Protein AF-A0A2W6D618-F1 (afdb_monomer)

Solvent-accessible surface area (backbone atoms only — not comparable to full-atom values): 6774 Å² total; per-residue (Å²): 138,84,83,82,76,78,83,90,78,81,91,81,82,79,75,77,84,66,73,52,72,67,58,51,56,51,50,51,54,52,49,54,51,50,51,53,50,49,53,54,50,49,55,50,52,50,53,52,49,53,51,50,51,54,50,50,51,55,40,49,53,48,42,53,50,44,52,54,52,44,52,52,47,53,53,50,45,55,54,47,29,72,77,36,62,94,47,31,72,60,46,51,53,52,50,52,53,49,48,50,55,45,50,50,50,40,51,51,49,45,55,51,58,65,64,75,112

Nearest PDB structures (foldseek):
  7jg7-assembly1_2  TM=8.265E-01  e=1.176E+00  Mycolicibacterium smegmatis
  7njm-assembly1_Q  TM=8.196E-01  e=1.724E+00  Mycolicibacterium smegmatis MC2 155
  6wnq-assembly1_S  TM=7.768E-01  e=2.693E+00  Escherichia coli

Sequence (117 aa):
MTNIQAYDGLGSTLASFSPSARLMRRTSRQLDQIDARTTVGIAQIESVAELQAVKVDAVAHVGRRAMQDVALLSQVEMQLATATPHASGRLATIADLTAVAMSDVVLETARRIGRCG

Radius of gyration: 37.09 Å; Cα contacts (8 Å, |Δi|>4): 29; chains: 1; bounding box: 63×59×110 Å

pLDDT: mean 87.14, std 15.46, range [40.25, 98.12]

Secondary structure (DSSP, 8-state):
-----------S--------HHHHHHHHHHHHHHHHHHHHHHHHHHHHHHHHHHHHHHHHHHHHHHHHHHHHHHHHHHHHHHH-GGGHHHHHHHHHHHHHHHHHHHHHHHHHHHH--

Mean predicted aligned error: 11.95 Å

Structure (mmCIF, N/CA/C/O backbone):
data_AF-A0A2W6D618-F1
#
_entry.id   AF-A0A2W6D618-F1
#
loop_
_atom_site.group_PDB
_atom_site.id
_atom_site.type_symbol
_atom_site.label_atom_id
_atom_site.label_alt_id
_atom_site.label_comp_id
_atom_site.label_asym_id
_atom_site.label_entity_id
_atom_site.label_seq_id
_atom_site.pdbx_PDB_ins_code
_atom_site.Cartn_x
_atom_site.Cartn_y
_atom_site.Cartn_z
_atom_site.occupancy
_atom_site.B_iso_or_equiv
_atom_site.auth_seq_id
_atom_site.auth_comp_id
_atom_site.auth_asym_id
_atom_site.auth_atom_id
_atom_site.pdbx_PDB_model_num
ATOM 1 N N . MET A 1 1 ? 31.694 49.168 -79.817 1.00 40.2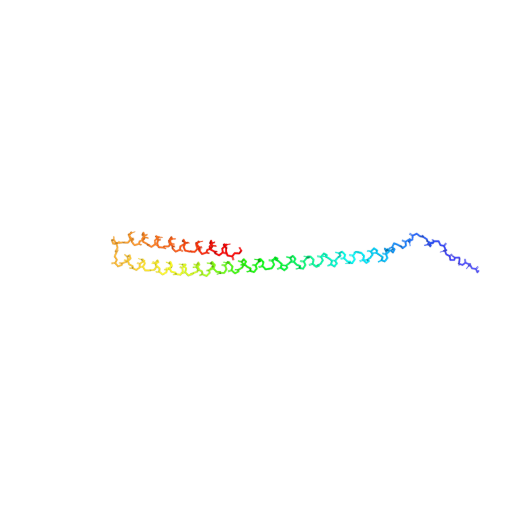5 1 MET A N 1
ATOM 2 C CA . MET A 1 1 ? 31.680 47.698 -79.660 1.00 40.25 1 MET A CA 1
ATOM 3 C C . MET A 1 1 ? 32.526 47.376 -78.440 1.00 40.25 1 MET A C 1
ATOM 5 O O . MET A 1 1 ? 33.744 47.366 -78.538 1.00 40.25 1 MET A O 1
ATOM 9 N N . THR A 1 2 ? 31.899 47.276 -77.270 1.00 46.78 2 THR A N 1
ATOM 10 C CA . THR A 1 2 ? 32.588 47.136 -75.978 1.00 46.78 2 THR A CA 1
ATOM 11 C C . THR A 1 2 ? 32.613 45.661 -75.596 1.00 46.78 2 THR A C 1
ATOM 13 O O . THR A 1 2 ? 31.569 45.026 -75.484 1.00 46.78 2 THR A O 1
ATOM 16 N N . ASN A 1 3 ? 33.820 45.117 -75.483 1.00 48.09 3 ASN A N 1
ATOM 17 C CA . ASN A 1 3 ? 34.105 43.716 -75.211 1.00 48.09 3 ASN A CA 1
ATOM 18 C C . ASN A 1 3 ? 33.915 43.451 -73.705 1.00 48.09 3 ASN A C 1
ATOM 20 O O . ASN A 1 3 ? 34.669 43.986 -72.893 1.00 48.09 3 ASN A O 1
ATOM 24 N N . ILE A 1 4 ? 32.882 42.693 -73.326 1.00 58.50 4 ILE A N 1
ATOM 25 C CA . ILE A 1 4 ? 32.660 42.257 -71.941 1.00 58.50 4 ILE A CA 1
ATOM 26 C C . ILE A 1 4 ? 33.564 41.046 -71.704 1.00 58.50 4 ILE A C 1
ATOM 28 O O . ILE A 1 4 ? 33.255 39.931 -72.118 1.00 58.50 4 ILE A O 1
ATOM 32 N N . GLN A 1 5 ? 34.706 41.283 -71.059 1.00 58.38 5 GLN A N 1
ATOM 33 C CA . GLN A 1 5 ? 35.554 40.223 -70.526 1.00 58.38 5 GLN A CA 1
ATOM 34 C C . GLN A 1 5 ? 34.842 39.575 -69.336 1.00 58.38 5 GLN A C 1
ATOM 36 O O . GLN A 1 5 ? 34.560 40.232 -68.333 1.00 58.38 5 GLN A O 1
ATOM 41 N N . ALA A 1 6 ? 34.536 38.284 -69.464 1.00 55.47 6 ALA A N 1
ATOM 42 C CA . ALA A 1 6 ? 34.063 37.467 -68.358 1.00 55.47 6 ALA A CA 1
ATOM 43 C C . ALA A 1 6 ? 35.156 37.398 -67.281 1.00 55.47 6 ALA A C 1
ATOM 45 O O . ALA A 1 6 ? 36.311 37.078 -67.562 1.00 55.47 6 ALA A O 1
ATOM 46 N N . TYR A 1 7 ? 34.779 37.749 -66.057 1.00 52.50 7 TYR A N 1
ATOM 47 C CA . TYR A 1 7 ? 35.633 37.740 -64.879 1.00 52.50 7 TYR A CA 1
ATOM 48 C C . TYR A 1 7 ? 35.906 36.287 -64.456 1.00 52.50 7 TYR A C 1
ATOM 50 O O . TYR A 1 7 ? 35.114 35.680 -63.737 1.00 52.50 7 TYR A O 1
ATOM 58 N N . ASP A 1 8 ? 37.009 35.718 -64.942 1.00 54.50 8 ASP A N 1
ATOM 59 C CA . ASP A 1 8 ? 37.504 34.384 -64.579 1.00 54.50 8 ASP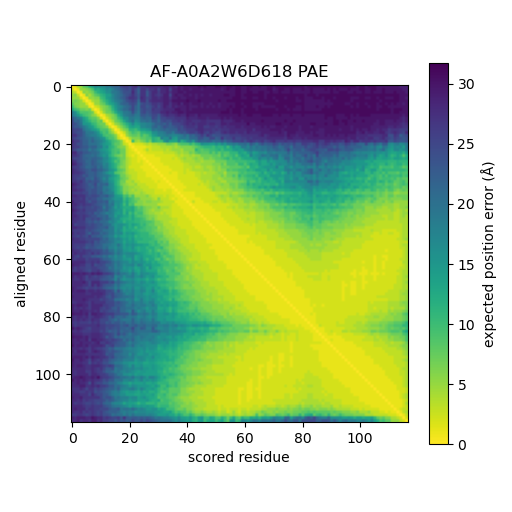 A CA 1
ATOM 60 C C . ASP A 1 8 ? 38.346 34.467 -63.298 1.00 54.50 8 ASP A C 1
ATOM 62 O O . ASP A 1 8 ? 39.575 34.419 -63.302 1.00 54.50 8 ASP A O 1
ATOM 66 N N . GLY A 1 9 ? 37.670 34.731 -62.183 1.00 55.34 9 GLY A N 1
ATOM 67 C CA . GLY A 1 9 ? 38.340 35.065 -60.934 1.00 55.34 9 GLY A CA 1
ATOM 68 C C . GLY A 1 9 ? 37.542 34.665 -59.712 1.00 55.34 9 GLY A C 1
ATOM 69 O O . GLY A 1 9 ? 37.239 35.534 -58.909 1.00 55.34 9 GLY A O 1
ATOM 70 N N . LEU A 1 10 ? 37.172 33.384 -59.583 1.00 51.81 10 LEU A N 1
ATOM 71 C CA . LEU A 1 10 ? 36.766 32.770 -58.300 1.00 51.81 10 LEU A CA 1
ATOM 72 C C . LEU A 1 10 ? 36.672 31.229 -58.344 1.00 51.81 10 LEU A C 1
ATOM 74 O O . LEU A 1 10 ? 35.956 30.613 -57.559 1.00 51.81 10 LEU A O 1
ATOM 78 N N . GLY A 1 11 ? 37.413 30.571 -59.236 1.00 52.66 11 GLY A N 1
ATOM 79 C CA . GLY A 1 11 ? 37.567 29.117 -59.208 1.00 52.66 11 GLY A CA 1
ATOM 80 C C . GLY A 1 11 ? 38.869 28.731 -58.513 1.00 52.66 11 GLY A C 1
ATOM 81 O O . GLY A 1 11 ? 39.900 28.760 -59.170 1.00 52.66 11 GLY A O 1
ATOM 82 N N . SER A 1 12 ? 38.860 28.399 -57.212 1.00 55.09 12 SER A N 1
ATOM 83 C CA . SER A 1 12 ? 39.796 27.391 -56.636 1.00 55.09 12 SER A CA 1
ATOM 84 C C . SER A 1 12 ? 39.797 27.209 -55.107 1.00 55.09 12 SER A C 1
ATOM 86 O O . SER A 1 12 ? 40.522 26.337 -54.638 1.00 55.09 12 SER A O 1
ATOM 88 N N . THR A 1 13 ? 39.009 27.920 -54.292 1.00 55.03 13 THR A N 1
ATOM 89 C CA . THR A 1 13 ? 39.106 27.779 -52.812 1.00 55.03 13 THR A CA 1
ATOM 90 C C . THR A 1 13 ? 37.854 27.291 -52.092 1.00 55.03 13 THR A C 1
ATOM 92 O O . THR A 1 13 ? 37.760 27.403 -50.874 1.00 55.03 13 THR A O 1
ATOM 95 N N . LEU A 1 14 ? 36.938 26.620 -52.790 1.00 54.88 14 LEU A N 1
ATOM 96 C CA . LEU A 1 14 ? 36.041 25.665 -52.135 1.00 54.88 14 LEU A CA 1
ATOM 97 C C . LEU A 1 14 ? 36.577 24.263 -52.399 1.00 54.88 14 LEU A C 1
ATOM 99 O O . LEU A 1 14 ? 36.026 23.501 -53.191 1.00 54.88 14 LEU A O 1
ATOM 103 N N . ALA A 1 15 ? 37.706 23.947 -51.757 1.00 55.69 15 ALA A N 1
ATOM 104 C CA . ALA A 1 15 ? 38.147 22.572 -51.609 1.00 55.69 15 ALA A CA 1
ATOM 105 C C . ALA A 1 15 ? 36.969 21.792 -51.019 1.00 55.69 15 ALA A C 1
ATOM 107 O O . ALA A 1 15 ? 36.586 21.986 -49.865 1.00 55.69 15 ALA A O 1
ATOM 108 N N . SER A 1 16 ? 36.338 20.980 -51.865 1.00 57.06 16 SER A N 1
ATOM 109 C CA . SER A 1 16 ? 35.260 20.091 -51.478 1.00 57.06 16 SER A CA 1
ATOM 110 C C . SER A 1 16 ? 35.803 19.181 -50.383 1.00 57.06 16 SER A C 1
ATOM 112 O O . SER A 1 16 ? 36.554 18.243 -50.651 1.00 57.06 16 SER A O 1
ATOM 114 N N . PHE A 1 17 ? 35.454 19.474 -49.132 1.00 57.72 17 PHE A N 1
ATOM 115 C CA . PHE A 1 17 ? 35.582 18.526 -48.038 1.00 57.72 17 PHE A CA 1
ATOM 116 C C . PHE A 1 17 ? 34.550 17.426 -48.292 1.00 57.72 17 PHE A C 1
ATOM 118 O O . PHE A 1 17 ? 33.486 17.398 -47.685 1.00 57.72 17 PHE A O 1
ATOM 125 N N . SER A 1 18 ? 34.840 16.546 -49.250 1.00 64.44 18 SER A N 1
ATOM 126 C CA . SER A 1 18 ? 34.129 15.290 -49.414 1.00 64.44 18 SER A CA 1
ATOM 127 C C . SER A 1 18 ? 34.758 14.310 -48.424 1.00 64.44 18 SER A C 1
ATOM 129 O O . SER A 1 18 ? 35.880 13.842 -48.652 1.00 64.44 18 SER A O 1
ATOM 131 N N . PRO A 1 19 ? 34.122 14.041 -47.270 1.00 63.22 19 PRO A N 1
ATOM 132 C CA . PRO A 1 19 ? 34.620 13.036 -46.348 1.00 63.22 19 PRO A CA 1
ATOM 133 C C . PRO A 1 19 ? 34.745 11.717 -47.103 1.00 63.22 19 PRO A C 1
ATOM 135 O O . PRO A 1 19 ? 33.788 11.230 -47.701 1.00 63.22 19 PRO A O 1
ATOM 138 N N . SER A 1 20 ? 35.953 11.152 -47.100 1.00 79.12 20 SER A N 1
ATOM 139 C CA . SER A 1 20 ? 36.242 9.909 -47.815 1.00 79.12 20 SER A CA 1
ATOM 140 C C . SER A 1 20 ? 35.170 8.843 -47.527 1.00 79.12 20 SER A C 1
ATOM 142 O O . SER A 1 20 ? 34.784 8.643 -46.377 1.00 79.12 20 SER A O 1
ATOM 144 N N . ALA A 1 21 ? 34.691 8.127 -48.552 1.00 77.25 21 ALA A N 1
ATOM 145 C CA . ALA A 1 21 ? 33.589 7.157 -48.427 1.00 77.25 21 ALA A CA 1
ATOM 146 C C . ALA A 1 21 ? 33.803 6.100 -47.317 1.00 77.25 21 ALA A C 1
ATOM 148 O O . ALA A 1 21 ? 32.852 5.548 -46.765 1.00 77.25 21 ALA A O 1
ATOM 149 N N . ARG A 1 22 ? 35.067 5.837 -46.956 1.00 75.81 22 ARG A N 1
ATOM 150 C CA . ARG A 1 22 ? 35.458 4.984 -45.825 1.00 75.81 22 ARG A CA 1
ATOM 151 C C . ARG A 1 22 ? 35.122 5.596 -44.463 1.00 75.81 22 ARG A C 1
ATOM 153 O O . ARG A 1 22 ? 34.659 4.868 -43.590 1.00 75.81 22 ARG A O 1
ATOM 160 N N . LEU A 1 23 ? 35.340 6.900 -44.289 1.00 84.81 23 LEU A N 1
ATOM 161 C CA . LEU A 1 23 ? 34.965 7.628 -43.077 1.00 84.81 23 LEU A CA 1
ATOM 162 C C . LEU A 1 23 ? 33.445 7.613 -42.904 1.00 84.81 23 LEU A C 1
ATOM 164 O O . LEU A 1 23 ? 32.973 7.234 -41.842 1.00 84.81 23 LEU A O 1
ATOM 168 N N . MET A 1 24 ? 32.695 7.889 -43.974 1.00 83.75 24 MET A N 1
ATOM 169 C CA . MET A 1 24 ? 31.229 7.830 -43.961 1.00 83.75 24 MET A CA 1
ATOM 170 C C . MET A 1 24 ? 30.701 6.453 -43.543 1.00 83.75 24 MET A C 1
ATOM 172 O O . MET A 1 24 ? 29.916 6.358 -42.606 1.00 83.75 24 MET A O 1
ATOM 176 N N . ARG A 1 25 ? 31.205 5.363 -44.143 1.00 83.44 25 ARG A N 1
ATOM 177 C CA . ARG A 1 25 ? 30.811 3.995 -43.749 1.00 83.44 25 ARG A CA 1
ATOM 178 C C . ARG A 1 25 ? 31.173 3.657 -42.302 1.00 83.44 25 ARG A C 1
ATOM 180 O O . ARG A 1 25 ? 30.445 2.911 -41.652 1.00 83.44 25 ARG A O 1
ATOM 187 N N . ARG A 1 26 ? 32.308 4.156 -41.803 1.00 85.06 26 ARG A N 1
ATOM 188 C CA . ARG A 1 26 ? 32.728 3.948 -40.411 1.00 85.06 26 ARG A CA 1
ATOM 189 C C . ARG A 1 26 ? 31.800 4.682 -39.447 1.00 85.06 26 ARG A C 1
ATOM 191 O O . ARG A 1 26 ? 31.378 4.070 -38.472 1.00 85.06 26 ARG A O 1
ATOM 198 N N . THR A 1 27 ? 31.453 5.930 -39.751 1.00 87.81 27 THR A N 1
ATOM 199 C CA . THR A 1 27 ? 30.508 6.726 -38.964 1.00 87.81 27 THR A CA 1
ATOM 200 C C . THR A 1 27 ? 29.122 6.088 -38.955 1.00 87.81 27 THR A C 1
ATOM 202 O O . THR A 1 27 ? 28.567 5.919 -37.878 1.00 87.81 27 THR A O 1
ATOM 205 N N . SER A 1 28 ? 28.600 5.637 -40.104 1.00 87.62 28 SER A N 1
ATOM 206 C CA . SER A 1 28 ? 27.305 4.939 -40.161 1.00 87.62 28 SER A CA 1
ATOM 207 C C . SER A 1 28 ? 27.273 3.711 -39.251 1.00 87.62 28 SER A C 1
ATOM 209 O O . SER A 1 28 ? 26.389 3.603 -38.418 1.00 87.62 28 SER A O 1
ATOM 211 N N . ARG A 1 29 ? 28.300 2.849 -39.297 1.00 89.19 29 ARG A N 1
ATOM 212 C CA . ARG A 1 29 ? 28.378 1.675 -38.404 1.00 89.19 29 ARG A CA 1
ATOM 213 C C . ARG A 1 29 ? 28.449 2.044 -36.922 1.00 89.19 29 ARG A C 1
ATOM 215 O O . ARG A 1 29 ? 27.962 1.292 -36.085 1.00 89.19 29 ARG A O 1
ATOM 222 N N . GLN A 1 30 ? 29.108 3.153 -36.586 1.00 89.62 30 GLN A N 1
ATOM 223 C CA . GLN A 1 30 ? 29.172 3.634 -35.205 1.00 89.62 30 GLN A CA 1
ATOM 224 C C . GLN A 1 30 ? 27.816 4.157 -34.732 1.00 89.62 30 GLN A C 1
ATOM 226 O O . GLN A 1 30 ? 27.446 3.881 -33.596 1.00 89.62 30 GLN A O 1
ATOM 231 N N . LEU A 1 31 ? 27.077 4.857 -35.596 1.00 89.62 31 LEU A N 1
ATOM 232 C CA . LEU A 1 31 ? 25.709 5.289 -35.314 1.00 89.62 31 LEU A CA 1
ATOM 233 C C . LEU A 1 31 ? 24.780 4.080 -35.152 1.00 89.62 31 LEU A C 1
ATOM 235 O O . LEU A 1 31 ? 24.155 3.963 -34.107 1.00 89.62 31 LEU A O 1
ATOM 239 N N . ASP A 1 32 ? 24.820 3.113 -36.076 1.00 91.56 32 ASP A N 1
ATOM 240 C CA . ASP A 1 32 ? 24.036 1.870 -35.981 1.00 91.56 32 ASP A CA 1
ATOM 241 C C . ASP A 1 32 ? 24.320 1.120 -34.664 1.00 91.56 32 ASP A C 1
ATOM 243 O O . ASP A 1 32 ? 23.423 0.573 -34.021 1.00 91.56 32 ASP A O 1
ATOM 247 N N . GLN A 1 33 ? 25.584 1.103 -34.224 1.00 91.81 33 GLN A N 1
ATOM 248 C CA . GLN A 1 33 ? 25.975 0.483 -32.959 1.00 91.81 33 GLN A CA 1
ATOM 249 C C . GLN A 1 33 ? 25.448 1.252 -31.737 1.00 91.81 33 GLN A C 1
ATOM 251 O O . GLN A 1 33 ? 25.086 0.628 -30.736 1.00 91.81 33 GLN A O 1
ATOM 256 N N . ILE A 1 34 ? 25.434 2.585 -31.786 1.00 90.75 34 ILE A N 1
ATOM 257 C CA . ILE A 1 34 ? 24.880 3.429 -30.720 1.00 90.75 34 ILE A CA 1
ATOM 258 C C . ILE A 1 34 ? 23.363 3.255 -30.653 1.00 90.75 34 ILE A C 1
ATOM 260 O O . ILE A 1 34 ? 22.836 3.064 -29.557 1.00 90.75 34 ILE A O 1
ATOM 264 N N . ASP A 1 35 ? 22.679 3.235 -31.793 1.00 92.75 35 ASP A N 1
ATOM 265 C CA . ASP A 1 35 ? 21.231 3.037 -31.875 1.00 92.75 35 ASP A CA 1
ATOM 266 C C . ASP A 1 35 ? 20.835 1.658 -31.340 1.00 92.75 35 ASP A C 1
ATOM 268 O O . ASP A 1 35 ? 19.929 1.544 -30.510 1.00 92.75 35 ASP A O 1
ATOM 272 N N . ALA A 1 36 ? 21.577 0.609 -31.711 1.00 89.62 36 ALA A N 1
ATOM 273 C CA . ALA A 1 36 ? 21.367 -0.734 -31.176 1.00 89.62 36 ALA A CA 1
ATOM 274 C C . ALA A 1 36 ? 21.562 -0.791 -29.649 1.00 89.62 36 ALA A C 1
ATOM 276 O O . ALA A 1 36 ? 20.744 -1.375 -28.938 1.00 89.62 36 ALA A O 1
ATOM 277 N N . ARG A 1 37 ? 22.617 -0.155 -29.117 1.00 90.56 37 ARG A N 1
ATOM 278 C CA . ARG A 1 37 ? 22.855 -0.078 -27.662 1.00 90.56 37 ARG A CA 1
ATOM 279 C C . ARG A 1 37 ? 21.770 0.714 -26.940 1.00 90.56 37 ARG A C 1
ATOM 281 O O . ARG A 1 37 ? 21.348 0.306 -25.864 1.00 90.56 37 ARG A O 1
ATOM 288 N N . THR A 1 38 ? 21.321 1.814 -27.533 1.00 91.31 38 THR A N 1
ATOM 289 C CA . THR A 1 38 ? 20.258 2.662 -26.983 1.00 91.31 38 THR A CA 1
ATOM 290 C C . THR A 1 38 ? 18.940 1.903 -26.946 1.00 91.31 38 THR A C 1
ATOM 292 O O . THR A 1 38 ? 18.275 1.905 -25.919 1.00 91.31 38 THR A O 1
ATOM 295 N N . THR A 1 39 ? 18.611 1.166 -28.009 1.00 91.00 39 THR A N 1
ATOM 296 C CA . THR A 1 39 ? 17.408 0.321 -28.076 1.00 91.00 39 THR A CA 1
ATOM 297 C C . THR A 1 39 ? 17.404 -0.731 -26.966 1.00 91.00 39 THR A C 1
ATOM 299 O O . THR A 1 39 ? 16.412 -0.880 -26.258 1.00 91.00 39 THR A O 1
ATOM 302 N N . VAL A 1 40 ? 18.532 -1.419 -26.751 1.00 92.31 40 VAL A N 1
ATOM 303 C CA . VAL A 1 40 ? 18.669 -2.385 -25.645 1.00 92.31 40 VAL A CA 1
ATOM 304 C C . VAL A 1 40 ? 18.573 -1.692 -24.282 1.00 92.31 40 VAL A C 1
ATOM 306 O O . VAL A 1 40 ? 17.923 -2.213 -23.380 1.00 92.31 40 VAL A O 1
ATOM 309 N N . GLY A 1 41 ? 19.185 -0.515 -24.128 1.00 92.19 41 GLY A N 1
ATOM 310 C CA . GLY A 1 41 ? 19.113 0.269 -22.894 1.00 92.19 41 GLY A CA 1
ATOM 311 C C . GLY A 1 41 ? 17.688 0.716 -22.556 1.00 92.19 41 GLY A C 1
ATOM 312 O O . GLY A 1 41 ? 17.265 0.578 -21.412 1.00 92.19 41 GLY A O 1
ATOM 313 N N . ILE A 1 42 ? 16.928 1.185 -23.548 1.00 93.69 42 ILE A N 1
ATOM 314 C CA . ILE A 1 42 ? 15.515 1.558 -23.393 1.00 93.69 42 ILE A CA 1
ATOM 315 C C . ILE A 1 42 ? 14.693 0.336 -22.983 1.00 93.69 42 ILE A C 1
ATOM 317 O O . ILE A 1 42 ? 13.994 0.400 -21.977 1.00 93.69 42 ILE A O 1
ATOM 321 N N . ALA A 1 43 ? 14.852 -0.796 -23.676 1.00 91.56 43 ALA A N 1
ATOM 322 C CA . ALA A 1 43 ? 14.131 -2.026 -23.347 1.00 91.56 43 ALA A CA 1
ATOM 323 C C . ALA A 1 43 ? 14.413 -2.512 -21.910 1.00 91.56 43 ALA A C 1
ATOM 325 O O . ALA A 1 43 ? 13.516 -2.999 -21.223 1.00 91.56 43 ALA A O 1
ATOM 326 N N . GLN A 1 44 ? 15.648 -2.351 -21.420 1.00 94.06 44 GLN A N 1
ATOM 327 C CA . GLN A 1 44 ? 15.990 -2.660 -20.028 1.00 94.06 44 GLN A CA 1
ATOM 328 C C . GLN A 1 44 ? 15.311 -1.710 -19.036 1.00 94.06 44 GLN A C 1
ATOM 330 O O . GLN A 1 44 ? 14.790 -2.166 -18.019 1.00 94.06 44 GLN A O 1
ATOM 335 N N . ILE A 1 45 ? 15.300 -0.405 -19.318 1.00 94.25 45 ILE A N 1
ATOM 336 C CA . ILE A 1 45 ? 14.642 0.593 -18.463 1.00 94.25 45 ILE A CA 1
ATOM 337 C C . ILE A 1 45 ? 13.136 0.336 -18.405 1.00 94.25 45 ILE A C 1
ATOM 339 O O . ILE A 1 45 ? 12.569 0.338 -17.314 1.00 94.25 45 ILE A O 1
ATOM 343 N N . GLU A 1 46 ? 12.503 0.080 -19.550 1.00 94.38 46 GLU A N 1
ATOM 344 C CA . GLU A 1 46 ? 11.077 -0.245 -19.638 1.00 94.38 46 GLU A CA 1
ATOM 345 C C . GLU A 1 46 ? 10.744 -1.499 -18.832 1.00 94.38 46 GLU A C 1
ATOM 347 O O . GLU A 1 46 ? 9.834 -1.469 -18.008 1.00 94.38 46 GLU A O 1
ATOM 352 N N . SER A 1 47 ? 11.541 -2.563 -18.976 1.00 92.44 47 SER A N 1
ATOM 353 C CA . SER A 1 47 ? 11.355 -3.797 -18.209 1.00 92.44 47 SER A CA 1
ATOM 354 C C . SER A 1 47 ? 11.453 -3.567 -16.697 1.00 92.44 47 SER A C 1
ATOM 356 O O . SER A 1 47 ? 10.622 -4.067 -15.936 1.00 92.44 47 SER A O 1
ATOM 358 N N . VAL A 1 48 ? 12.435 -2.782 -16.240 1.00 93.19 48 VAL A N 1
ATOM 359 C CA . VAL A 1 48 ? 12.566 -2.440 -14.816 1.00 93.19 48 VAL A CA 1
ATOM 360 C C . VAL A 1 48 ? 11.388 -1.584 -14.353 1.00 93.19 48 VAL A C 1
ATOM 362 O O . VAL A 1 48 ? 10.853 -1.832 -13.274 1.00 93.19 48 VAL A O 1
ATOM 365 N N . ALA A 1 49 ? 10.970 -0.600 -15.149 1.00 93.50 49 ALA A N 1
ATOM 366 C CA . ALA A 1 49 ? 9.852 0.279 -14.823 1.00 93.50 49 ALA A CA 1
ATOM 367 C C . ALA A 1 49 ? 8.533 -0.494 -14.704 1.00 93.50 49 ALA A C 1
ATOM 369 O O . ALA A 1 49 ? 7.796 -0.286 -13.741 1.00 93.50 49 ALA A O 1
ATOM 370 N N . GLU A 1 50 ? 8.269 -1.425 -15.621 1.00 93.94 50 GLU A N 1
ATOM 371 C CA . GLU A 1 50 ? 7.096 -2.299 -15.580 1.00 93.94 50 GLU A CA 1
ATOM 372 C C . GLU A 1 50 ? 7.104 -3.175 -14.322 1.00 93.94 50 GLU A C 1
ATOM 374 O O . GLU A 1 50 ? 6.106 -3.248 -13.603 1.00 93.94 50 GLU A O 1
ATOM 379 N N . LEU A 1 51 ? 8.263 -3.746 -13.974 1.00 94.12 51 LEU A N 1
ATOM 380 C CA . LEU A 1 51 ? 8.427 -4.482 -12.722 1.00 94.12 51 LEU A CA 1
ATOM 381 C C . LEU A 1 51 ? 8.094 -3.605 -11.511 1.00 94.12 51 LEU A C 1
ATOM 383 O O . LEU A 1 51 ? 7.339 -4.028 -10.639 1.00 94.12 51 LEU A O 1
ATOM 387 N N . GLN A 1 52 ? 8.625 -2.381 -11.444 1.00 93.44 52 GLN A N 1
ATOM 388 C CA . GLN A 1 52 ? 8.341 -1.468 -10.332 1.00 93.44 52 GLN A CA 1
ATOM 389 C C . GLN A 1 52 ? 6.864 -1.059 -10.273 1.00 93.44 52 GLN A C 1
ATOM 391 O O . GLN A 1 52 ? 6.305 -1.011 -9.178 1.00 93.44 52 GLN A O 1
ATOM 396 N N . ALA A 1 53 ? 6.214 -0.824 -11.415 1.00 94.94 53 ALA A N 1
ATOM 397 C CA . ALA A 1 53 ? 4.786 -0.512 -11.474 1.00 94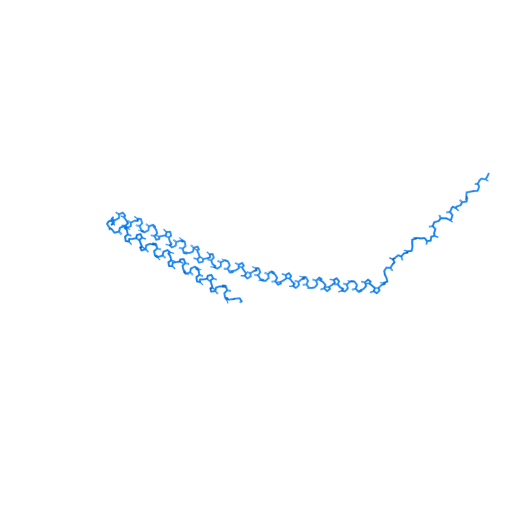.94 53 ALA A CA 1
ATOM 398 C C . ALA A 1 53 ? 3.944 -1.647 -10.871 1.00 94.94 53 ALA A C 1
ATOM 400 O O . ALA A 1 53 ? 3.145 -1.410 -9.964 1.00 94.94 53 ALA A O 1
ATOM 401 N N . VAL A 1 54 ? 4.216 -2.895 -11.263 1.00 94.75 54 VAL A N 1
ATOM 402 C CA . VAL A 1 54 ? 3.535 -4.075 -10.705 1.00 94.75 54 VAL A CA 1
ATOM 403 C C . VAL A 1 54 ? 3.780 -4.209 -9.197 1.00 94.75 54 VAL A C 1
ATOM 405 O O . VAL A 1 54 ? 2.857 -4.531 -8.442 1.00 94.75 54 VAL A O 1
ATOM 408 N N . LYS A 1 55 ? 5.004 -3.932 -8.721 1.00 94.50 55 LYS A N 1
ATOM 409 C CA . LYS A 1 55 ? 5.313 -3.942 -7.280 1.00 94.50 55 LYS A CA 1
ATOM 410 C C . LYS A 1 55 ? 4.470 -2.916 -6.516 1.00 94.50 55 LYS A C 1
ATOM 412 O O . LYS A 1 55 ? 3.937 -3.241 -5.453 1.00 94.50 55 LYS A O 1
ATOM 417 N N . VAL A 1 56 ? 4.329 -1.704 -7.055 1.00 95.50 56 VAL A N 1
ATOM 418 C CA . VAL A 1 56 ? 3.499 -0.641 -6.465 1.00 95.50 56 VAL A CA 1
ATOM 419 C C . VAL A 1 56 ? 2.028 -1.047 -6.446 1.00 95.50 56 VAL A C 1
ATOM 421 O O . VAL A 1 56 ? 1.388 -0.923 -5.402 1.00 95.50 56 VAL A O 1
ATOM 424 N N . ASP A 1 57 ? 1.505 -1.596 -7.541 1.00 96.50 57 ASP A N 1
ATOM 425 C CA . ASP A 1 57 ? 0.104 -2.020 -7.634 1.00 96.50 57 ASP A CA 1
ATOM 426 C C . ASP A 1 57 ? -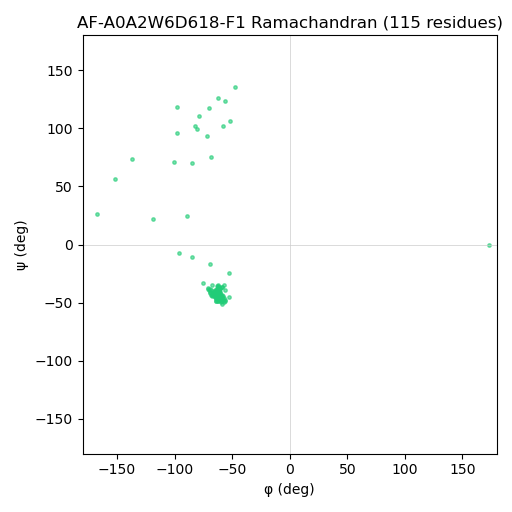0.248 -3.104 -6.614 1.00 96.50 57 ASP A C 1
ATOM 428 O O . ASP A 1 57 ? -1.304 -3.054 -5.975 1.00 96.50 57 ASP A O 1
ATOM 432 N N . ALA A 1 58 ? 0.656 -4.062 -6.405 1.00 94.62 58 ALA A N 1
ATOM 433 C CA . ALA A 1 58 ? 0.479 -5.116 -5.416 1.00 94.62 58 ALA A CA 1
ATOM 434 C C . ALA A 1 58 ? 0.461 -4.566 -3.976 1.00 94.62 58 ALA A C 1
ATOM 436 O O . ALA A 1 58 ? -0.423 -4.923 -3.191 1.00 94.62 58 ALA A O 1
ATOM 437 N N . VAL A 1 59 ? 1.372 -3.647 -3.629 1.00 96.25 59 VAL A N 1
ATOM 438 C CA . VAL A 1 59 ? 1.359 -2.976 -2.314 1.00 96.25 59 VAL A CA 1
ATOM 439 C C . VAL A 1 59 ? 0.099 -2.125 -2.149 1.00 96.25 59 VAL A C 1
ATOM 441 O O . VAL A 1 59 ? -0.551 -2.183 -1.104 1.00 96.25 59 VAL A O 1
ATOM 444 N N . ALA A 1 60 ? -0.298 -1.384 -3.185 1.00 97.00 60 ALA A N 1
ATOM 445 C CA . ALA A 1 60 ? -1.504 -0.566 -3.175 1.00 97.00 60 ALA A CA 1
ATOM 446 C C . ALA A 1 60 ? -2.772 -1.413 -3.004 1.00 97.00 60 ALA A C 1
ATOM 448 O O . ALA A 1 60 ? -3.690 -1.013 -2.288 1.00 97.00 60 ALA A O 1
ATOM 449 N N . HIS A 1 61 ? -2.837 -2.597 -3.617 1.00 97.56 61 HIS A N 1
ATOM 450 C CA . HIS A 1 61 ? -3.953 -3.522 -3.439 1.00 97.56 61 HIS A CA 1
ATOM 451 C C . HIS A 1 61 ? -4.123 -3.932 -1.970 1.00 97.56 61 HIS A C 1
ATOM 453 O O . HIS A 1 61 ? -5.214 -3.767 -1.418 1.00 97.56 61 HIS A O 1
ATOM 459 N N . VAL A 1 62 ? -3.047 -4.390 -1.322 1.00 97.44 62 VAL A N 1
ATOM 460 C CA . VAL A 1 62 ? -3.086 -4.794 0.094 1.00 97.44 62 VAL A CA 1
ATOM 461 C C . VAL A 1 62 ? -3.339 -3.594 1.008 1.00 97.44 62 VAL A C 1
ATOM 463 O O . VAL A 1 62 ? -4.163 -3.683 1.915 1.00 97.44 62 VAL A O 1
ATOM 466 N N . GLY A 1 63 ? -2.718 -2.445 0.730 1.00 97.62 63 GLY A N 1
ATOM 467 C CA . GLY A 1 63 ? -2.945 -1.204 1.473 1.00 97.62 63 GLY A CA 1
ATOM 468 C C . GLY A 1 63 ? -4.401 -0.733 1.417 1.00 97.62 63 GLY A C 1
ATOM 469 O O . GLY A 1 63 ? -4.985 -0.413 2.449 1.00 97.62 63 GLY A O 1
ATOM 470 N N . ARG A 1 64 ? -5.037 -0.759 0.237 1.00 98.12 64 ARG A N 1
ATOM 471 C CA . ARG A 1 64 ? -6.471 -0.441 0.102 1.00 98.12 64 ARG A CA 1
ATOM 472 C C . ARG A 1 64 ? -7.343 -1.389 0.912 1.00 98.12 64 ARG A C 1
ATOM 474 O O . ARG A 1 64 ? -8.287 -0.929 1.549 1.00 98.12 64 ARG A O 1
ATOM 481 N N . ARG A 1 65 ? -7.035 -2.689 0.899 1.00 97.88 65 ARG A N 1
ATOM 482 C CA . ARG A 1 65 ? -7.785 -3.672 1.684 1.00 97.88 65 ARG A CA 1
ATOM 483 C C . ARG A 1 65 ? -7.645 -3.410 3.185 1.00 97.88 65 ARG A C 1
ATOM 485 O O . ARG A 1 65 ? -8.657 -3.344 3.872 1.00 97.88 65 ARG A O 1
ATOM 492 N N . ALA A 1 66 ? -6.423 -3.173 3.661 1.00 97.81 66 ALA A N 1
ATOM 493 C CA . ALA A 1 66 ? -6.163 -2.824 5.055 1.00 97.81 66 ALA A CA 1
ATOM 494 C C . ALA A 1 66 ? -6.922 -1.554 5.47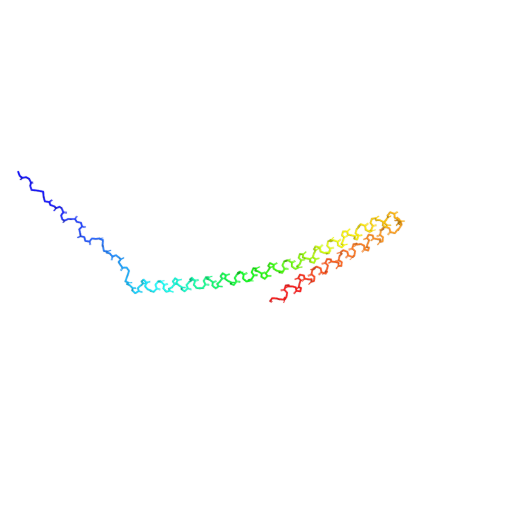7 1.00 97.81 66 ALA A C 1
ATOM 496 O O . ALA A 1 66 ? -7.570 -1.552 6.515 1.00 97.81 66 ALA A O 1
ATOM 497 N N . MET A 1 67 ? -6.928 -0.500 4.652 1.00 97.62 67 MET A N 1
ATOM 498 C CA . MET A 1 67 ? -7.686 0.725 4.946 1.00 97.62 67 MET A CA 1
ATOM 499 C C . MET A 1 67 ? -9.199 0.489 5.026 1.00 97.62 67 MET A C 1
ATOM 501 O O . MET A 1 67 ? -9.857 1.069 5.885 1.00 97.62 67 MET A O 1
ATOM 505 N N . GLN A 1 68 ? -9.761 -0.358 4.157 1.00 97.81 68 GLN A N 1
ATOM 506 C CA . GLN A 1 68 ? -11.178 -0.732 4.233 1.00 97.81 68 GLN A CA 1
ATOM 507 C C . GLN A 1 68 ? -11.493 -1.477 5.534 1.00 97.81 68 GLN A C 1
ATOM 509 O O . GLN A 1 68 ? -12.504 -1.190 6.175 1.00 97.81 68 GLN A O 1
ATOM 514 N N . ASP A 1 69 ? -10.618 -2.399 5.934 1.00 97.75 69 ASP A N 1
ATOM 515 C CA . ASP A 1 69 ? -10.788 -3.177 7.160 1.00 97.75 69 ASP A CA 1
ATOM 516 C C . ASP A 1 69 ? -10.634 -2.294 8.414 1.00 97.75 69 ASP A C 1
ATOM 518 O O . ASP A 1 69 ? -11.435 -2.415 9.341 1.00 97.75 69 ASP A O 1
ATOM 522 N N . VAL A 1 70 ? -9.696 -1.336 8.419 1.00 97.75 70 VAL A N 1
ATOM 523 C CA . VAL A 1 70 ? -9.564 -0.320 9.484 1.00 97.75 70 VAL A CA 1
ATOM 524 C C . VAL A 1 70 ? -10.802 0.573 9.555 1.00 97.75 70 VAL A C 1
ATOM 526 O O . VAL A 1 70 ? -11.310 0.821 10.644 1.00 97.75 70 VAL A O 1
ATOM 529 N N . ALA A 1 71 ? -11.337 1.023 8.417 1.00 98.12 71 ALA A N 1
ATOM 530 C CA . ALA A 1 71 ? -12.544 1.849 8.403 1.00 98.12 71 ALA A CA 1
ATOM 531 C C . ALA A 1 71 ? -13.752 1.110 9.004 1.00 98.12 71 ALA A C 1
ATOM 533 O O . ALA A 1 71 ? -14.493 1.678 9.810 1.00 98.12 71 ALA A O 1
ATOM 534 N N . LEU A 1 72 ? -13.926 -0.169 8.653 1.00 98.00 72 LEU A N 1
ATOM 535 C CA . LEU A 1 72 ? -14.968 -1.012 9.236 1.00 98.00 72 LEU A CA 1
ATOM 536 C C . LEU A 1 72 ? -14.748 -1.210 10.741 1.00 98.00 72 LEU A C 1
ATOM 538 O O . LEU A 1 72 ? -15.698 -1.117 11.517 1.00 98.00 72 LEU A O 1
ATOM 542 N N . LEU A 1 73 ? -13.504 -1.444 11.161 1.00 97.31 73 LEU A N 1
ATOM 543 C CA . LEU A 1 73 ? -13.148 -1.600 12.567 1.00 97.31 73 LEU A CA 1
ATOM 544 C C . LEU A 1 73 ? -13.492 -0.351 13.386 1.00 97.31 73 LEU A C 1
ATOM 546 O O . LEU A 1 73 ? -14.141 -0.477 14.422 1.00 97.31 73 LEU A O 1
ATOM 550 N N . SER A 1 74 ? -13.134 0.842 12.907 1.00 96.94 74 SER A N 1
ATOM 551 C CA . SER A 1 74 ? -13.481 2.106 13.571 1.00 96.94 74 SER A CA 1
ATOM 552 C C . SER A 1 74 ? -14.994 2.311 13.657 1.00 96.94 74 SER A C 1
ATOM 554 O O . SER A 1 74 ? -15.507 2.795 14.665 1.00 96.94 74 SER A O 1
ATOM 556 N N . GLN A 1 75 ? -15.744 1.900 12.630 1.00 97.19 75 GLN A N 1
ATOM 557 C CA . GLN A 1 75 ? -17.203 1.964 12.677 1.00 97.19 75 GLN A CA 1
ATOM 558 C C . GLN A 1 75 ? -17.784 1.032 13.752 1.00 97.19 75 GLN A C 1
ATOM 560 O O . GLN A 1 75 ? -18.687 1.434 14.491 1.00 97.19 75 GLN A O 1
ATOM 565 N N . VAL A 1 76 ? -17.254 -0.188 13.869 1.00 97.06 76 VAL A N 1
ATOM 566 C CA . VAL A 1 76 ? -17.636 -1.148 14.918 1.00 97.06 76 VAL A CA 1
ATOM 567 C C . VAL A 1 76 ? -17.269 -0.612 16.303 1.00 97.06 76 VAL A C 1
ATOM 569 O O . VAL A 1 76 ? -18.090 -0.669 17.215 1.00 97.06 76 VAL A O 1
ATOM 572 N N . GLU A 1 77 ? -16.080 -0.034 16.466 1.00 96.75 77 GLU A N 1
ATOM 573 C CA . GLU A 1 77 ? -15.642 0.590 17.717 1.00 96.75 77 GLU A CA 1
ATOM 574 C C . GLU A 1 77 ? -16.616 1.683 18.171 1.00 96.75 77 GLU A C 1
ATOM 576 O O . GLU A 1 77 ? -17.072 1.658 19.315 1.00 96.75 77 GLU A O 1
ATOM 581 N N . MET A 1 78 ? -17.001 2.593 17.268 1.00 96.38 78 MET A N 1
ATOM 582 C CA . MET A 1 78 ? -17.975 3.643 17.570 1.00 96.38 78 MET A CA 1
ATOM 583 C C . MET A 1 78 ? -19.315 3.060 18.028 1.00 96.38 78 MET A C 1
ATOM 585 O O . MET A 1 78 ? -19.882 3.515 19.022 1.00 96.38 78 MET A O 1
ATOM 589 N N . GLN A 1 79 ? -19.818 2.031 17.343 1.00 96.88 79 GLN A N 1
ATOM 590 C CA . GLN A 1 79 ? -21.061 1.362 17.730 1.00 96.88 79 GLN A CA 1
ATOM 591 C C . GLN A 1 79 ? -20.943 0.726 19.121 1.00 96.88 79 GLN A C 1
ATOM 593 O O . GLN A 1 79 ? -21.799 0.949 19.980 1.00 96.88 79 GLN A O 1
ATOM 598 N N . LEU A 1 80 ? -19.862 -0.006 19.395 1.00 94.38 80 LEU A N 1
ATOM 599 C CA . LEU A 1 80 ? -19.660 -0.650 20.694 1.00 94.38 80 LEU A CA 1
ATOM 600 C C . LEU A 1 80 ? -19.430 0.361 21.822 1.00 94.38 80 LEU A C 1
ATOM 602 O O . LEU A 1 80 ? -19.896 0.125 22.937 1.00 94.38 80 LEU A O 1
ATOM 606 N N . ALA A 1 81 ? -18.768 1.487 21.558 1.00 96.00 81 ALA A N 1
ATOM 607 C CA . ALA A 1 81 ? -18.579 2.553 22.538 1.00 96.00 81 ALA A CA 1
ATOM 608 C C . ALA A 1 81 ? -19.921 3.156 22.981 1.00 96.00 81 ALA A C 1
ATOM 610 O O . ALA A 1 81 ? -20.097 3.450 24.164 1.00 96.00 81 ALA A O 1
ATOM 611 N N . THR A 1 82 ? -20.894 3.271 22.066 1.00 96.00 82 THR A N 1
ATOM 612 C CA . THR A 1 82 ? -22.258 3.707 22.421 1.00 96.00 82 THR A CA 1
ATOM 613 C C . THR A 1 82 ? -23.026 2.657 23.223 1.00 96.00 82 THR A C 1
ATOM 615 O O . THR A 1 82 ? -23.744 3.009 24.156 1.00 96.00 82 THR A O 1
ATOM 618 N N . ALA A 1 83 ? -22.847 1.369 22.910 1.00 97.19 83 ALA A N 1
ATOM 619 C CA . ALA A 1 83 ? -23.506 0.274 23.622 1.00 97.19 83 ALA A CA 1
ATOM 620 C C . ALA A 1 83 ? -22.880 -0.009 25.002 1.00 97.19 83 ALA A C 1
ATOM 622 O O . ALA A 1 83 ? -23.580 -0.402 25.933 1.00 97.19 83 ALA A O 1
ATOM 623 N N . THR A 1 84 ? -21.564 0.185 25.142 1.00 96.25 84 THR A N 1
ATOM 624 C CA . THR A 1 84 ? -20.782 -0.152 26.345 1.00 96.25 84 THR A CA 1
ATOM 625 C C . THR A 1 84 ? -19.782 0.955 26.720 1.00 96.25 84 THR A C 1
ATOM 627 O O . THR A 1 84 ? -18.567 0.784 26.580 1.00 96.25 84 THR A O 1
ATOM 630 N N . PRO A 1 85 ? -20.249 2.095 27.267 1.00 94.44 85 PRO A N 1
ATOM 631 C CA . PRO A 1 85 ? -19.394 3.265 27.503 1.00 94.44 85 PRO A CA 1
ATOM 632 C C . PRO A 1 85 ? -18.190 2.993 28.417 1.00 94.44 85 PRO A C 1
ATOM 634 O O . PRO A 1 85 ? -17.089 3.480 28.177 1.00 94.44 85 PRO A O 1
ATOM 637 N N . HIS A 1 86 ? -18.364 2.153 29.439 1.00 95.88 86 HIS A N 1
ATOM 638 C CA . HIS A 1 86 ? -17.307 1.787 30.392 1.00 95.88 86 HIS A CA 1
ATOM 639 C C . HIS A 1 86 ? -16.193 0.924 29.770 1.00 95.88 86 HIS A C 1
ATOM 641 O O . HIS A 1 86 ? -15.110 0.823 30.342 1.00 95.88 86 HIS A O 1
ATOM 647 N N . ALA A 1 87 ? -16.432 0.315 28.603 1.00 95.12 87 ALA A N 1
ATOM 648 C CA . ALA A 1 87 ? -15.431 -0.449 27.861 1.00 95.12 87 ALA A CA 1
ATOM 649 C C . ALA A 1 87 ? -14.742 0.369 26.752 1.00 95.12 87 ALA A C 1
ATOM 651 O O . ALA A 1 87 ? -13.764 -0.115 26.184 1.00 95.12 87 ALA A O 1
ATOM 652 N N . SER A 1 88 ? -15.195 1.598 26.467 1.00 94.38 88 SER A N 1
ATOM 653 C CA . SER A 1 88 ? -14.735 2.412 25.329 1.00 94.38 88 SER A CA 1
ATOM 654 C C . SER A 1 88 ? -13.210 2.563 25.261 1.00 94.38 88 SER A C 1
ATOM 656 O O . SER A 1 88 ? -12.630 2.306 24.212 1.00 94.38 88 SER A O 1
ATOM 658 N N . GLY A 1 89 ? -12.529 2.851 26.377 1.00 95.44 89 GLY A N 1
ATOM 659 C CA . GLY A 1 89 ? -11.063 2.969 26.377 1.00 95.44 89 GLY A CA 1
ATOM 660 C C . GLY A 1 89 ? -10.329 1.665 26.022 1.00 95.44 89 GLY A C 1
ATOM 661 O O . GLY A 1 89 ? -9.310 1.682 25.333 1.00 95.44 89 GLY A O 1
ATOM 662 N N . ARG A 1 90 ? -10.869 0.512 26.443 1.00 96.44 90 ARG A N 1
ATOM 663 C CA . ARG A 1 90 ? -10.315 -0.809 26.095 1.00 96.44 90 ARG A CA 1
ATOM 664 C C . ARG A 1 90 ? -10.556 -1.135 24.622 1.00 96.44 90 ARG A C 1
ATOM 666 O O . ARG A 1 90 ? -9.681 -1.715 23.991 1.00 96.44 90 ARG A O 1
ATOM 673 N N . LEU A 1 91 ? -11.721 -0.760 24.092 1.00 95.88 91 LEU A N 1
ATOM 674 C CA . LEU A 1 91 ? -12.068 -0.936 22.681 1.00 95.88 91 LEU A CA 1
ATOM 675 C C . LEU A 1 91 ? -11.165 -0.096 21.775 1.00 95.88 91 LEU A C 1
ATOM 677 O O . LEU A 1 91 ? -10.618 -0.653 20.830 1.00 95.88 91 LEU A O 1
ATOM 681 N N . ALA A 1 92 ? -10.922 1.169 22.126 1.00 96.00 92 ALA A N 1
ATOM 682 C CA . ALA A 1 92 ? -9.984 2.036 21.412 1.00 96.00 92 ALA A CA 1
ATOM 683 C C . ALA A 1 92 ? -8.574 1.431 21.368 1.00 96.00 92 ALA A C 1
ATOM 685 O O . ALA A 1 92 ? -7.975 1.302 20.307 1.00 96.00 92 ALA A O 1
ATOM 686 N N . THR A 1 93 ? -8.083 0.923 22.506 1.00 97.31 93 THR A N 1
ATOM 687 C CA . THR A 1 93 ? -6.765 0.261 22.557 1.00 97.31 93 THR A CA 1
ATOM 688 C C . THR A 1 93 ? -6.699 -0.968 21.638 1.00 97.31 93 THR A C 1
ATOM 690 O O . THR A 1 93 ? -5.689 -1.200 20.976 1.00 97.31 93 THR A O 1
ATOM 693 N N . ILE A 1 94 ? -7.763 -1.778 21.585 1.00 96.50 94 ILE A N 1
ATOM 694 C CA . ILE A 1 94 ? -7.833 -2.943 20.688 1.00 96.50 94 ILE A CA 1
ATOM 695 C C . ILE A 1 94 ? -7.883 -2.497 19.221 1.00 96.50 94 ILE A C 1
ATOM 697 O O . ILE A 1 94 ? -7.220 -3.110 18.380 1.00 96.50 94 ILE A O 1
ATOM 701 N N . ALA A 1 95 ? -8.648 -1.448 18.914 1.00 96.88 95 ALA A N 1
ATOM 702 C CA . ALA A 1 95 ? -8.762 -0.904 17.569 1.00 96.88 95 ALA A CA 1
ATOM 703 C C . ALA A 1 95 ? -7.402 -0.404 17.056 1.00 96.88 95 ALA A C 1
ATOM 705 O O . ALA A 1 95 ? -6.961 -0.824 15.984 1.00 96.88 95 ALA A O 1
ATOM 706 N N . ASP A 1 96 ? -6.689 0.373 17.873 1.00 97.31 96 ASP A N 1
ATOM 707 C CA . ASP A 1 96 ? -5.353 0.884 17.562 1.00 97.31 96 ASP A CA 1
ATOM 708 C C . ASP A 1 96 ? -4.348 -0.248 17.315 1.00 97.31 96 ASP A C 1
ATOM 710 O O . ASP A 1 96 ? -3.662 -0.267 16.291 1.00 97.31 96 ASP A O 1
ATOM 714 N N . LEU A 1 97 ? -4.287 -1.242 18.210 1.00 98.12 97 LEU A N 1
ATOM 715 C CA . LEU A 1 97 ? -3.390 -2.395 18.050 1.00 98.12 97 LEU A CA 1
ATOM 716 C C . LEU A 1 97 ? -3.689 -3.188 16.775 1.00 98.12 97 LEU A C 1
ATOM 718 O O . LEU A 1 97 ? -2.773 -3.663 16.103 1.00 98.12 97 LEU A O 1
ATOM 722 N N . THR A 1 98 ? -4.966 -3.316 16.424 1.00 97.69 98 THR A N 1
ATOM 723 C CA . THR A 1 98 ? -5.381 -4.006 15.201 1.00 97.69 98 THR A CA 1
ATOM 724 C C . THR A 1 98 ? -4.974 -3.212 13.958 1.00 97.69 98 THR A C 1
ATOM 726 O O . THR A 1 98 ? -4.450 -3.798 13.011 1.00 97.69 98 THR A O 1
ATOM 729 N N . ALA A 1 99 ? -5.135 -1.884 13.963 1.00 97.62 99 ALA A N 1
ATOM 730 C CA . ALA A 1 99 ? -4.695 -1.019 12.867 1.00 97.62 99 ALA A CA 1
ATOM 731 C C . ALA A 1 99 ? -3.165 -1.052 12.677 1.00 97.62 99 ALA A C 1
ATOM 733 O O . ALA A 1 99 ? -2.675 -1.106 11.542 1.00 97.62 99 ALA A O 1
ATOM 734 N N . VAL A 1 100 ? -2.403 -1.096 13.776 1.00 98.12 100 VAL A N 1
ATOM 735 C CA . VAL A 1 100 ? -0.945 -1.293 13.742 1.00 98.12 100 VAL A CA 1
ATOM 736 C C . VAL A 1 100 ? -0.596 -2.651 13.131 1.00 98.12 100 VAL A C 1
ATOM 738 O O . VAL A 1 100 ? 0.192 -2.708 12.188 1.00 98.12 100 VAL A O 1
ATOM 741 N N . ALA A 1 101 ? -1.234 -3.735 13.578 1.00 97.88 101 ALA A N 1
ATOM 742 C CA . ALA A 1 101 ? -0.984 -5.073 13.039 1.00 97.88 101 ALA A CA 1
ATOM 743 C C . ALA A 1 101 ? -1.310 -5.177 11.535 1.00 97.88 101 ALA A C 1
ATOM 745 O O . ALA A 1 101 ? -0.576 -5.812 10.778 1.00 97.88 101 ALA A O 1
ATOM 746 N N . MET A 1 102 ? -2.378 -4.523 11.069 1.00 97.75 102 MET A N 1
ATOM 747 C CA . MET A 1 102 ? -2.694 -4.437 9.637 1.00 97.75 102 MET A CA 1
ATOM 748 C C . MET A 1 102 ? -1.622 -3.659 8.860 1.00 97.75 102 MET A C 1
ATOM 750 O O . MET A 1 102 ? -1.240 -4.065 7.760 1.00 97.75 102 MET A O 1
ATOM 754 N N . SER A 1 103 ? -1.093 -2.579 9.439 1.00 97.06 103 SER A N 1
ATOM 755 C CA . SER A 1 103 ? 0.002 -1.802 8.844 1.00 97.06 103 SER A CA 1
ATOM 756 C C . SER A 1 103 ? 1.279 -2.638 8.700 1.00 97.06 103 SER A C 1
ATOM 758 O O . SER A 1 103 ? 1.937 -2.587 7.657 1.00 97.06 103 SER A O 1
ATOM 760 N N . ASP A 1 104 ? 1.587 -3.482 9.687 1.00 97.38 104 ASP A N 1
ATOM 761 C CA . ASP A 1 104 ? 2.715 -4.416 9.625 1.00 97.38 104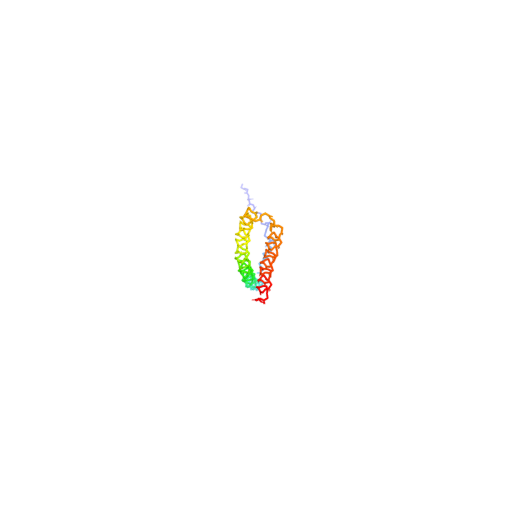 ASP A CA 1
ATOM 762 C C . ASP A 1 104 ? 2.574 -5.431 8.484 1.00 97.38 104 ASP A C 1
ATOM 764 O O . ASP A 1 104 ? 3.561 -5.752 7.816 1.00 97.38 104 ASP A O 1
ATOM 768 N N . VAL A 1 105 ? 1.354 -5.901 8.199 1.00 96.69 105 VAL A N 1
ATOM 769 C CA . VAL A 1 105 ? 1.080 -6.796 7.059 1.00 96.69 105 VAL A CA 1
ATO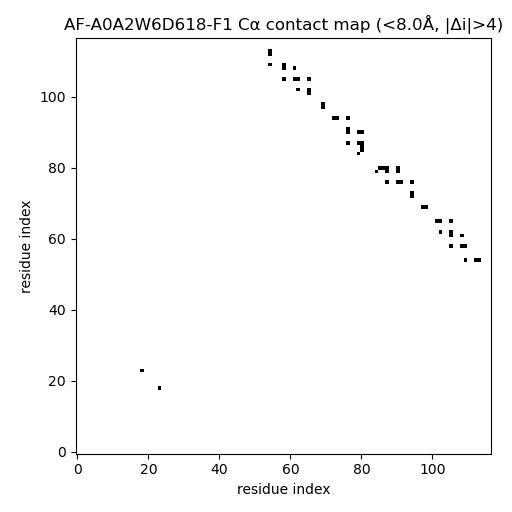M 770 C C . VAL A 1 105 ? 1.341 -6.094 5.724 1.00 96.69 105 VAL A C 1
ATOM 772 O O . VAL A 1 105 ? 1.964 -6.679 4.831 1.00 96.69 105 VAL A O 1
ATOM 775 N N . VAL A 1 106 ? 0.918 -4.834 5.576 1.00 97.19 106 VAL A N 1
ATOM 776 C CA . VAL A 1 106 ? 1.199 -4.032 4.370 1.00 97.19 106 VAL A CA 1
ATOM 777 C C . VAL A 1 106 ? 2.709 -3.852 4.196 1.00 97.19 106 VAL A C 1
ATOM 779 O O . VAL A 1 106 ? 3.244 -4.059 3.103 1.00 97.19 106 VAL A O 1
ATOM 782 N N . LEU A 1 107 ? 3.419 -3.536 5.280 1.00 97.12 107 LEU A N 1
ATOM 783 C CA . LEU A 1 107 ? 4.865 -3.347 5.257 1.00 97.12 107 LEU A CA 1
ATOM 784 C C . LEU A 1 107 ? 5.617 -4.650 4.938 1.00 97.12 107 LEU A C 1
ATOM 786 O O . LEU A 1 107 ? 6.561 -4.647 4.146 1.00 97.12 107 LEU A O 1
ATOM 790 N N . GLU A 1 108 ? 5.196 -5.780 5.508 1.00 96.62 108 GLU A N 1
ATOM 791 C CA . GLU A 1 108 ? 5.769 -7.088 5.185 1.00 96.62 108 GLU A CA 1
ATOM 792 C C . GLU A 1 108 ? 5.533 -7.464 3.724 1.00 96.62 108 GLU A C 1
ATOM 794 O O . GLU A 1 108 ? 6.437 -7.981 3.064 1.00 96.62 108 GLU A O 1
ATOM 799 N N . THR A 1 109 ? 4.358 -7.136 3.191 1.00 95.31 109 THR A N 1
ATOM 800 C CA . THR A 1 109 ? 4.049 -7.312 1.769 1.00 95.31 109 THR A CA 1
ATOM 801 C C . THR A 1 109 ? 5.013 -6.499 0.903 1.00 95.31 109 THR A C 1
ATOM 803 O O . THR A 1 109 ? 5.641 -7.060 0.002 1.00 95.31 109 THR A O 1
ATOM 806 N N . ALA A 1 110 ? 5.225 -5.218 1.223 1.00 95.06 110 ALA A N 1
ATOM 807 C CA . ALA A 1 110 ? 6.179 -4.366 0.513 1.00 95.06 110 ALA A CA 1
ATOM 808 C C . ALA A 1 110 ? 7.613 -4.930 0.552 1.00 95.06 110 ALA A C 1
ATOM 810 O O . ALA A 1 110 ? 8.287 -4.997 -0.479 1.00 95.06 110 ALA A O 1
ATOM 811 N N . ARG A 1 111 ? 8.068 -5.426 1.712 1.00 95.75 111 ARG A N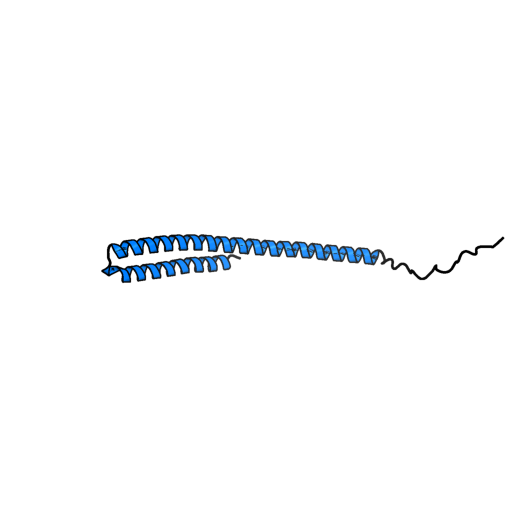 1
ATOM 812 C CA . ARG A 1 111 ? 9.390 -6.065 1.852 1.00 95.75 111 ARG A CA 1
ATOM 813 C C . ARG A 1 111 ? 9.512 -7.375 1.076 1.00 95.75 111 ARG A C 1
ATOM 815 O O . ARG A 1 111 ? 10.571 -7.654 0.516 1.00 95.75 111 ARG A O 1
ATOM 822 N N . ARG A 1 112 ? 8.478 -8.221 1.065 1.00 94.62 112 ARG A N 1
ATOM 823 C CA . ARG A 1 112 ? 8.478 -9.483 0.302 1.00 94.62 112 ARG A CA 1
ATOM 824 C C . ARG A 1 112 ? 8.561 -9.215 -1.193 1.00 94.62 112 ARG A C 1
ATOM 826 O O . ARG A 1 112 ? 9.444 -9.757 -1.843 1.00 94.62 112 ARG A O 1
ATOM 833 N N . ILE A 1 113 ? 7.728 -8.312 -1.697 1.00 93.19 113 ILE A N 1
ATOM 834 C CA . ILE A 1 113 ? 7.707 -7.910 -3.108 1.00 93.19 113 ILE A CA 1
ATOM 835 C C . ILE A 1 113 ? 9.041 -7.274 -3.530 1.00 93.19 113 ILE A C 1
ATOM 837 O O . ILE A 1 113 ? 9.556 -7.552 -4.615 1.00 93.19 113 ILE A O 1
ATOM 841 N N . GLY A 1 114 ? 9.646 -6.461 -2.657 1.00 88.50 114 GLY A N 1
ATOM 842 C CA . GLY A 1 114 ? 10.971 -5.884 -2.885 1.00 88.50 114 GLY A CA 1
ATOM 843 C C . GLY A 1 114 ? 12.059 -6.938 -3.124 1.00 88.50 114 GLY A C 1
ATOM 844 O O . GLY A 1 114 ? 12.925 -6.717 -3.966 1.00 88.50 114 GLY A O 1
ATOM 845 N N . ARG A 1 115 ? 11.965 -8.095 -2.451 1.00 88.00 115 ARG A N 1
ATOM 846 C CA . ARG A 1 115 ? 12.925 -9.213 -2.528 1.00 88.00 115 ARG A CA 1
ATOM 847 C C . ARG A 1 115 ? 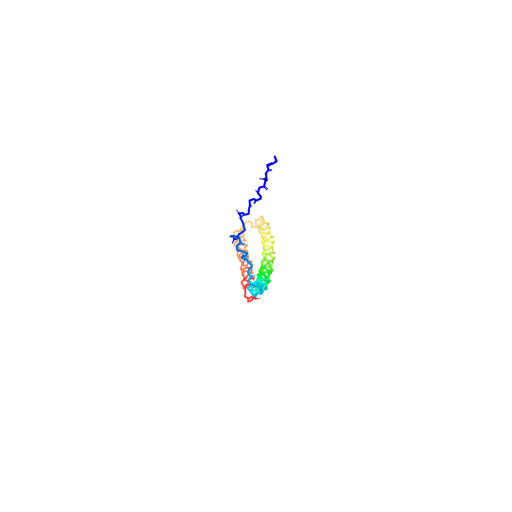12.688 -10.196 -3.686 1.00 88.00 115 ARG A C 1
ATOM 849 O O . ARG A 1 115 ? 13.538 -11.044 -3.910 1.00 88.00 115 ARG A O 1
ATOM 856 N N . CYS A 1 116 ? 11.562 -10.119 -4.397 1.00 74.31 116 CYS A N 1
ATOM 857 C CA . CYS A 1 116 ? 11.217 -11.032 -5.501 1.00 74.31 116 CYS A CA 1
ATOM 858 C C . CYS A 1 116 ? 11.726 -10.571 -6.885 1.00 74.31 116 CYS A C 1
ATOM 860 O O . CYS A 1 116 ? 11.126 -10.931 -7.894 1.00 74.31 116 CYS A O 1
ATOM 862 N N . GLY A 1 117 ? 12.780 -9.750 -6.944 1.00 61.50 117 GLY A N 1
ATOM 863 C CA . GLY A 1 117 ? 13.408 -9.285 -8.189 1.00 61.50 117 GLY A CA 1
ATOM 864 C C . GLY A 1 117 ? 14.882 -9.638 -8.242 1.00 61.50 117 GLY A C 1
ATOM 865 O O . GLY A 1 117 ? 15.485 -9.710 -7.149 1.00 61.50 117 GLY A O 1
#

Foldseek 3Di:
DDDDDDPPPDPDPPPPPPPPVVVVVVVVVVVVVVVVVVVVVVVVVVVVVVLVVVLVVQLVVLVVVLVVVLVVLVVVLVVVCVVPVVCSVVSVVVSVVSSVVSVVVSVVSSVVSVPPD